Protein AF-A0A2E9CDC9-F1 (afdb_monomer_lite)

pLDDT: mean 70.19, std 14.93, range [37.19, 89.0]

Foldseek 3Di:
DPDLPCLQQPADQWDQFPPVRDTDGADDFPNGGFDWDDDPQAIWGARSVGVVRDIGHDPRPPDRDTPDDRPPDD

Secondary structure (DSSP, 8-state):
-----GGGGG--SEEE-TTT--EEEPPEETTEEPEEEEETTEEEEE-TT-TTT-EEE----SSS----------

Structure (mmCIF, N/CA/C/O backbone):
data_AF-A0A2E9CDC9-F1
#
_entry.id   AF-A0A2E9CDC9-F1
#
loop_
_atom_site.group_PDB
_atom_site.id
_atom_site.type_symbol
_atom_site.label_atom_id
_atom_site.label_alt_id
_atom_site.label_comp_id
_atom_site.label_asym_id
_atom_site.label_entity_id
_atom_site.label_seq_id
_atom_site.pdbx_PDB_ins_code
_atom_site.Cartn_x
_atom_site.Cartn_y
_atom_site.Cartn_z
_atom_site.occupancy
_atom_site.B_iso_or_equiv
_atom_site.auth_seq_id
_atom_site.auth_comp_id
_atom_site.auth_asym_id
_atom_site.auth_atom_id
_atom_site.pdbx_PDB_model_num
ATOM 1 N N . MET A 1 1 ? 6.423 13.654 -16.319 1.00 39.44 1 MET A N 1
ATOM 2 C CA . MET A 1 1 ? 7.287 12.560 -15.834 1.00 39.44 1 MET A CA 1
ATOM 3 C C . MET A 1 1 ? 7.227 12.664 -14.321 1.00 39.44 1 MET A C 1
ATOM 5 O O . MET A 1 1 ? 7.811 13.597 -13.790 1.00 39.44 1 MET A O 1
ATOM 9 N N . VAL A 1 2 ? 6.374 11.877 -13.660 1.00 43.88 2 VAL A N 1
ATOM 10 C CA . VAL A 1 2 ? 6.235 11.953 -12.195 1.00 43.88 2 VAL A CA 1
ATOM 11 C C . VAL A 1 2 ? 7.514 11.361 -11.618 1.00 43.88 2 VAL A C 1
ATOM 13 O O . VAL A 1 2 ? 7.861 10.224 -11.936 1.00 43.88 2 VAL A O 1
ATOM 16 N N . ALA A 1 3 ? 8.282 12.187 -10.912 1.00 41.56 3 ALA A N 1
ATOM 17 C CA . ALA A 1 3 ? 9.519 11.761 -10.285 1.00 41.56 3 ALA A CA 1
ATOM 18 C C . ALA A 1 3 ? 9.189 10.682 -9.247 1.00 41.56 3 ALA A C 1
ATOM 20 O O . ALA A 1 3 ? 8.277 10.844 -8.445 1.00 41.56 3 ALA A O 1
ATOM 21 N N . LEU A 1 4 ? 9.902 9.561 -9.328 1.00 54.88 4 LEU A N 1
ATOM 22 C CA . LEU A 1 4 ? 9.788 8.441 -8.403 1.00 54.88 4 LEU A CA 1
ATOM 23 C C . LEU A 1 4 ? 10.382 8.887 -7.062 1.00 54.88 4 LEU A C 1
ATOM 25 O O . LEU A 1 4 ? 11.604 8.949 -6.921 1.00 54.88 4 LEU A O 1
ATOM 29 N N . ASP A 1 5 ? 9.532 9.260 -6.109 1.00 56.38 5 ASP A N 1
ATOM 30 C CA . ASP A 1 5 ? 9.979 9.714 -4.796 1.00 56.38 5 ASP A CA 1
ATOM 31 C C . ASP A 1 5 ? 10.629 8.546 -4.022 1.00 56.38 5 ASP A C 1
ATOM 33 O O . ASP A 1 5 ? 9.965 7.544 -3.733 1.00 56.38 5 ASP A O 1
ATOM 37 N N . PRO A 1 6 ? 11.914 8.646 -3.619 1.00 63.00 6 PRO A N 1
ATOM 38 C CA . PRO A 1 6 ? 12.605 7.596 -2.855 1.00 63.00 6 PRO A CA 1
ATOM 39 C C . PRO A 1 6 ? 11.963 7.335 -1.483 1.00 63.00 6 PRO A C 1
ATOM 41 O O . PRO A 1 6 ? 12.256 6.337 -0.825 1.00 63.00 6 PRO A O 1
ATOM 44 N N . ILE A 1 7 ? 11.043 8.209 -1.073 1.00 64.44 7 ILE A N 1
ATOM 45 C CA . ILE A 1 7 ? 10.192 8.085 0.108 1.00 64.44 7 ILE A CA 1
ATOM 46 C C . ILE A 1 7 ? 9.435 6.742 0.093 1.00 64.44 7 ILE A C 1
ATOM 48 O O . ILE A 1 7 ? 9.277 6.114 1.138 1.00 64.44 7 ILE A O 1
ATOM 52 N N . TYR A 1 8 ? 9.054 6.241 -1.089 1.00 64.50 8 TYR A N 1
ATOM 53 C CA . TYR A 1 8 ? 8.322 4.980 -1.229 1.00 64.50 8 TYR A CA 1
ATOM 54 C C . TYR A 1 8 ? 9.179 3.720 -1.010 1.00 64.50 8 TYR A C 1
ATOM 56 O O . TYR A 1 8 ? 8.629 2.661 -0.717 1.00 64.50 8 TYR A O 1
ATOM 64 N N . GLN A 1 9 ? 10.513 3.807 -1.092 1.00 62.91 9 GLN A N 1
ATOM 65 C CA . GLN A 1 9 ? 11.405 2.650 -0.893 1.00 62.91 9 GLN A CA 1
ATOM 66 C C . GLN A 1 9 ? 11.541 2.238 0.578 1.00 62.91 9 GLN A C 1
ATOM 68 O O . GLN A 1 9 ? 11.846 1.078 0.862 1.00 62.91 9 GLN A O 1
ATOM 73 N N . ASN A 1 10 ? 11.313 3.180 1.499 1.00 68.75 10 ASN A N 1
ATOM 74 C CA . ASN A 1 10 ? 11.459 2.996 2.946 1.00 68.75 10 ASN A CA 1
ATOM 75 C C . ASN A 1 10 ? 10.111 2.912 3.672 1.00 68.75 10 ASN A C 1
ATOM 77 O O . ASN A 1 10 ? 10.047 3.109 4.886 1.00 68.75 10 ASN A O 1
ATOM 81 N N . LEU A 1 11 ? 9.025 2.650 2.944 1.00 70.12 11 LEU A N 1
ATOM 82 C CA . LEU A 1 11 ? 7.722 2.520 3.574 1.00 70.12 11 LEU A CA 1
ATOM 83 C C . LEU A 1 11 ? 7.666 1.306 4.506 1.00 70.12 11 LEU A C 1
ATOM 85 O O . LEU A 1 11 ? 8.262 0.264 4.215 1.00 70.12 11 LEU A O 1
ATOM 89 N N . PRO A 1 12 ? 6.914 1.405 5.614 1.00 72.25 12 PRO A N 1
ATOM 90 C CA . PRO A 1 12 ? 6.636 0.247 6.437 1.00 72.25 12 PRO A CA 1
ATOM 91 C C . PRO A 1 12 ? 5.862 -0.789 5.618 1.00 72.25 12 PRO A C 1
ATOM 93 O O . PRO A 1 12 ? 4.945 -0.471 4.859 1.00 72.25 12 PRO A O 1
ATOM 96 N N . ARG A 1 13 ? 6.217 -2.063 5.800 1.00 76.12 13 ARG A N 1
ATOM 97 C CA . ARG A 1 13 ? 5.479 -3.186 5.205 1.00 76.12 13 ARG A CA 1
ATOM 98 C C . ARG A 1 13 ? 4.068 -3.301 5.775 1.00 76.12 13 ARG A C 1
ATOM 100 O O . ARG A 1 13 ? 3.222 -3.951 5.180 1.00 76.12 13 ARG A O 1
ATOM 107 N N . GLU A 1 14 ? 3.815 -2.681 6.914 1.00 78.00 14 GLU A N 1
ATOM 108 C CA . GLU A 1 14 ? 2.524 -2.669 7.573 1.00 78.00 14 GLU A CA 1
ATOM 109 C C . GLU A 1 14 ? 1.805 -1.355 7.283 1.00 78.00 14 GLU A C 1
ATOM 111 O O . GLU A 1 14 ? 2.294 -0.267 7.576 1.00 78.00 14 GLU A O 1
ATOM 116 N N . TYR A 1 15 ? 0.613 -1.474 6.717 1.00 77.31 15 TYR A N 1
ATOM 117 C CA . TYR A 1 15 ? -0.322 -0.385 6.532 1.00 77.31 15 TYR A CA 1
ATOM 118 C C . TYR A 1 15 ? -1.431 -0.505 7.569 1.00 77.31 15 TYR A C 1
ATOM 120 O O . TYR A 1 15 ? -2.175 -1.488 7.593 1.00 77.31 15 TYR A O 1
ATOM 128 N N . ASN A 1 16 ? -1.558 0.501 8.427 1.00 73.75 16 ASN A N 1
ATOM 129 C CA . ASN A 1 16 ? -2.689 0.595 9.333 1.00 73.75 16 ASN A CA 1
ATOM 130 C C . ASN A 1 16 ? -3.823 1.355 8.638 1.00 73.75 16 ASN A C 1
ATOM 132 O O . ASN A 1 16 ? -3.683 2.530 8.298 1.00 73.75 16 ASN A O 1
ATOM 136 N N . CYS A 1 17 ? -4.943 0.674 8.410 1.00 71.75 17 CYS A N 1
ATOM 137 C CA . CYS A 1 17 ? -6.119 1.328 7.862 1.00 71.75 17 CYS A CA 1
ATOM 138 C C . CYS A 1 17 ? -6.777 2.185 8.945 1.00 71.75 17 CYS A C 1
ATOM 140 O O . CYS A 1 17 ? -7.351 1.642 9.883 1.00 71.75 17 CYS A O 1
ATOM 142 N N . SER A 1 18 ? -6.782 3.508 8.777 1.00 68.69 18 SER A N 1
ATOM 143 C CA . SER A 1 18 ? -7.410 4.427 9.739 1.00 68.69 18 SER A CA 1
ATOM 144 C C . SER A 1 18 ? -8.925 4.243 9.891 1.00 68.69 18 SER A C 1
ATOM 146 O O . SER A 1 18 ? -9.485 4.715 10.873 1.00 68.69 18 SER A O 1
ATOM 14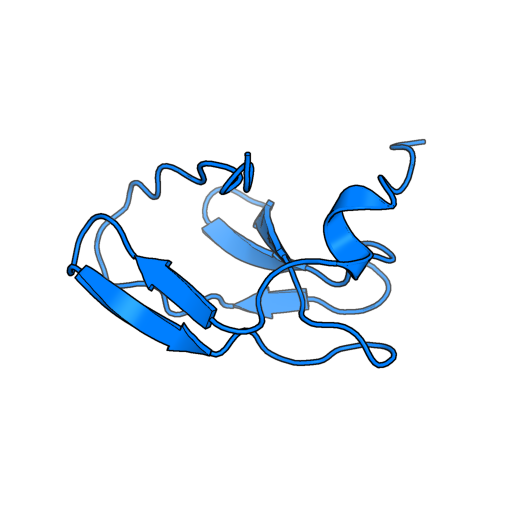8 N N . ASN A 1 19 ? -9.588 3.573 8.939 1.00 67.75 19 ASN A N 1
ATOM 149 C CA . ASN A 1 19 ? -11.028 3.314 8.990 1.00 67.75 19 ASN A CA 1
ATOM 150 C C . ASN A 1 19 ? -11.352 2.104 9.889 1.00 67.75 19 ASN A C 1
ATOM 152 O O . ASN A 1 19 ? -12.036 2.223 10.899 1.00 67.75 19 ASN A O 1
ATOM 156 N N . CYS A 1 20 ? -10.795 0.931 9.579 1.00 71.56 20 CYS A N 1
ATOM 157 C CA . CYS A 1 20 ? -11.073 -0.294 10.340 1.00 71.56 20 CYS A CA 1
ATOM 158 C C . CYS A 1 20 ? -10.061 -0.585 11.460 1.00 71.56 20 CYS A C 1
ATOM 160 O O . CYS A 1 20 ? -10.176 -1.608 12.135 1.00 71.56 20 CYS A O 1
ATOM 162 N N . ASN A 1 21 ? -9.048 0.271 11.625 1.00 71.38 21 ASN A N 1
ATOM 163 C CA . ASN A 1 21 ? -7.930 0.143 12.565 1.00 71.38 21 ASN A CA 1
ATOM 164 C C . ASN A 1 21 ? -7.193 -1.209 12.481 1.00 71.38 21 ASN A C 1
ATOM 166 O O . ASN A 1 21 ? -6.557 -1.656 13.437 1.00 71.38 21 ASN A O 1
ATOM 170 N N . LYS A 1 22 ? -7.308 -1.893 11.334 1.00 73.81 22 LYS A N 1
ATOM 171 C CA . LYS A 1 22 ? -6.630 -3.161 11.063 1.00 73.81 22 LYS A CA 1
ATOM 172 C C . LYS A 1 22 ? -5.297 -2.884 10.391 1.00 73.81 22 LYS A C 1
ATOM 174 O O . LYS A 1 22 ? -5.234 -2.180 9.381 1.00 73.81 22 LYS A O 1
ATOM 179 N N . THR A 1 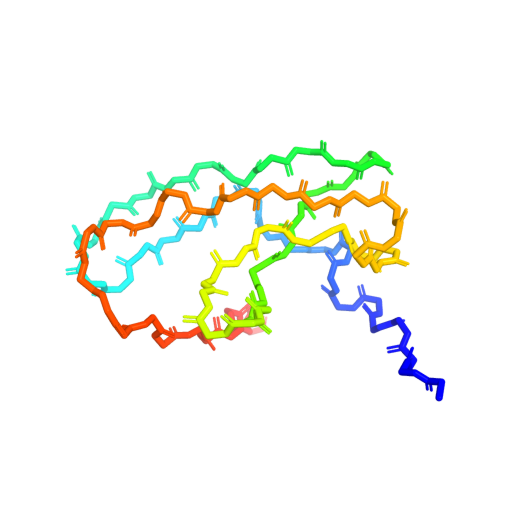23 ? -4.259 -3.521 10.912 1.00 77.31 23 THR A N 1
ATOM 180 C CA . THR A 1 23 ? -2.964 -3.604 10.246 1.00 77.31 23 THR A CA 1
ATOM 181 C C . THR A 1 23 ? -3.043 -4.626 9.115 1.00 77.31 23 THR A C 1
ATOM 183 O O . THR A 1 23 ? -3.442 -5.773 9.324 1.00 77.31 23 THR A O 1
ATOM 186 N N . ARG A 1 24 ? -2.682 -4.209 7.903 1.00 77.12 24 ARG A N 1
ATOM 187 C CA . ARG A 1 24 ? -2.560 -5.052 6.713 1.00 77.12 24 ARG A CA 1
ATOM 188 C C . ARG A 1 24 ? -1.122 -5.016 6.217 1.00 77.12 24 ARG A C 1
ATOM 190 O O . ARG A 1 24 ? -0.451 -3.997 6.324 1.00 77.12 24 ARG A O 1
ATOM 197 N N . ASN A 1 25 ? -0.661 -6.119 5.641 1.00 81.56 25 ASN A N 1
ATOM 198 C CA . ASN A 1 25 ? 0.669 -6.172 5.047 1.00 81.56 25 ASN A CA 1
ATOM 199 C C . ASN A 1 25 ? 0.627 -5.709 3.590 1.00 81.56 25 ASN A C 1
ATOM 201 O O . ASN A 1 25 ? -0.133 -6.248 2.785 1.00 81.56 25 ASN A O 1
ATOM 205 N N . SER A 1 26 ? 1.484 -4.750 3.259 1.00 82.12 26 SER A N 1
ATOM 206 C CA . SER A 1 26 ? 1.767 -4.327 1.899 1.00 82.12 26 SER A CA 1
ATOM 207 C C . SER A 1 26 ? 2.412 -5.476 1.106 1.00 82.12 26 SER A C 1
ATOM 209 O O . SER A 1 26 ? 3.309 -6.172 1.615 1.00 82.12 26 SER A O 1
ATOM 211 N N . PRO A 1 27 ? 1.964 -5.714 -0.140 1.00 84.38 27 PRO A N 1
ATOM 212 C CA . PRO A 1 27 ? 2.628 -6.628 -1.052 1.00 84.38 27 PRO A CA 1
ATOM 213 C C . PRO A 1 27 ? 4.035 -6.130 -1.404 1.00 84.38 27 PRO A C 1
ATOM 215 O O . PRO A 1 27 ? 4.315 -4.937 -1.436 1.00 84.38 27 PRO A O 1
ATOM 218 N N . MET A 1 28 ? 4.931 -7.073 -1.690 1.00 85.44 28 MET A N 1
ATOM 219 C CA . MET A 1 28 ? 6.312 -6.778 -2.077 1.00 85.44 28 MET A CA 1
ATOM 220 C C . MET A 1 28 ? 6.439 -6.747 -3.604 1.00 85.44 28 MET A C 1
ATOM 222 O O . MET A 1 28 ? 5.977 -7.671 -4.277 1.00 85.44 28 MET A O 1
ATOM 226 N N . CYS A 1 29 ? 7.118 -5.736 -4.144 1.00 83.44 29 CYS A N 1
ATOM 227 C CA . CYS A 1 29 ? 7.506 -5.646 -5.550 1.00 83.44 29 CYS A CA 1
ATOM 228 C C . CYS A 1 29 ? 8.923 -5.062 -5.657 1.00 83.44 29 CYS A C 1
ATOM 230 O O . CYS A 1 29 ? 9.281 -4.143 -4.925 1.00 83.44 29 CYS A O 1
ATOM 232 N N . CYS A 1 30 ? 9.760 -5.625 -6.532 1.00 84.38 30 CYS A N 1
ATOM 233 C CA . CYS A 1 30 ? 11.151 -5.184 -6.721 1.00 84.38 30 CYS A CA 1
ATOM 234 C C . CYS A 1 30 ? 11.986 -5.104 -5.426 1.00 84.38 30 CYS A C 1
ATOM 236 O O . CYS A 1 30 ? 12.853 -4.248 -5.304 1.00 84.38 30 CYS A O 1
ATOM 238 N N . GLY A 1 31 ? 11.718 -5.981 -4.451 1.00 83.69 31 GLY A N 1
ATOM 239 C CA . GLY A 1 31 ? 12.436 -6.015 -3.169 1.00 83.69 31 GLY A CA 1
ATOM 240 C C . GLY A 1 31 ? 11.954 -5.008 -2.119 1.00 83.69 31 GLY A C 1
ATOM 241 O O . GLY A 1 31 ? 12.449 -5.045 -0.998 1.00 83.69 31 GLY A O 1
ATOM 242 N N . HIS A 1 32 ? 10.955 -4.180 -2.435 1.00 83.88 32 HIS A N 1
ATOM 243 C CA . HIS A 1 32 ? 10.402 -3.169 -1.532 1.00 83.88 32 HIS A CA 1
ATOM 244 C C . HIS A 1 32 ? 8.887 -3.351 -1.341 1.00 83.88 32 HIS A C 1
ATOM 246 O O . HIS A 1 32 ? 8.218 -3.931 -2.206 1.00 83.88 32 HIS A O 1
ATOM 252 N N . PRO A 1 33 ? 8.324 -2.889 -0.214 1.00 84.31 33 PRO A N 1
ATOM 253 C CA . PRO A 1 33 ? 6.880 -2.820 -0.049 1.00 84.31 33 PRO A CA 1
ATOM 254 C C . PRO A 1 33 ? 6.280 -1.835 -1.056 1.00 84.31 33 PRO A C 1
ATOM 256 O O . PRO A 1 33 ? 6.844 -0.781 -1.346 1.00 84.31 33 PRO A O 1
ATOM 259 N N . MET A 1 34 ? 5.133 -2.202 -1.613 1.00 86.50 34 MET A N 1
ATOM 260 C CA . MET A 1 34 ? 4.356 -1.335 -2.490 1.00 86.50 34 MET A CA 1
ATOM 261 C C . MET A 1 34 ? 3.698 -0.219 -1.666 1.00 86.50 34 MET A C 1
ATOM 263 O O . MET A 1 34 ? 3.399 -0.396 -0.481 1.00 86.50 34 MET A O 1
ATOM 267 N N . HIS A 1 35 ? 3.450 0.929 -2.286 1.00 83.62 35 HIS A N 1
ATOM 268 C CA . HIS A 1 35 ? 2.736 2.038 -1.656 1.00 83.62 35 HIS A CA 1
ATOM 269 C C . HIS A 1 35 ? 1.283 2.071 -2.110 1.00 83.62 35 HIS A C 1
ATOM 271 O O . HIS A 1 35 ? 0.941 1.520 -3.152 1.00 83.62 35 HIS A O 1
ATOM 277 N N . LEU A 1 36 ? 0.419 2.694 -1.316 1.00 82.00 36 LEU A N 1
ATOM 278 C CA . LEU A 1 36 ? -0.955 2.945 -1.727 1.00 82.00 36 LEU A CA 1
ATOM 279 C C . LEU A 1 36 ? -1.025 4.242 -2.515 1.00 82.00 36 LEU A C 1
ATOM 281 O O . LEU A 1 36 ? -0.478 5.260 -2.092 1.00 82.00 36 LEU A O 1
ATOM 285 N N . GLU A 1 37 ? -1.736 4.197 -3.628 1.00 80.81 37 GLU A N 1
ATOM 286 C CA . GLU A 1 37 ? -2.029 5.357 -4.455 1.00 80.81 37 GLU A CA 1
ATOM 287 C C . GLU A 1 37 ? -3.431 5.203 -5.052 1.00 80.81 37 GLU A C 1
ATOM 289 O O . GLU A 1 37 ? -3.912 4.089 -5.290 1.00 80.81 37 GLU A O 1
ATOM 294 N N . GLU A 1 38 ? -4.115 6.327 -5.255 1.00 76.94 38 GLU A N 1
ATOM 295 C CA . GLU A 1 38 ? -5.379 6.334 -5.980 1.00 76.94 38 GLU A CA 1
ATOM 296 C C . GLU A 1 38 ? -5.105 6.194 -7.476 1.00 76.94 38 GLU A C 1
ATOM 298 O O . GLU A 1 38 ? -4.480 7.049 -8.099 1.00 76.94 38 GLU A O 1
ATOM 303 N N . HIS A 1 39 ? -5.617 5.119 -8.064 1.00 72.94 39 HIS A N 1
ATOM 304 C CA . HIS A 1 39 ? -5.563 4.881 -9.494 1.00 72.94 39 HIS A CA 1
ATOM 305 C C . HIS A 1 39 ? -6.976 4.586 -9.990 1.00 72.94 39 HIS A C 1
ATOM 307 O O . HIS A 1 39 ? -7.637 3.653 -9.528 1.00 72.94 39 HIS A O 1
ATOM 313 N N . GLU A 1 40 ? -7.459 5.401 -10.927 1.00 74.81 40 GLU A N 1
ATOM 314 C CA . GLU A 1 40 ? -8.790 5.241 -11.532 1.00 74.81 40 GLU A CA 1
ATOM 315 C C . GLU A 1 40 ? -9.937 5.194 -10.500 1.00 74.81 40 GLU A C 1
ATOM 317 O O . GLU A 1 40 ? -10.855 4.385 -10.614 1.00 74.81 40 GLU A O 1
ATOM 322 N N . LYS A 1 41 ? -9.902 6.084 -9.492 1.00 73.06 41 LYS A N 1
ATOM 323 C CA . LYS A 1 41 ? -10.901 6.191 -8.401 1.00 73.06 41 LYS A CA 1
ATOM 324 C C . LYS A 1 41 ? -10.969 4.981 -7.464 1.00 73.06 41 LYS A C 1
ATOM 326 O O . LYS A 1 41 ? -11.937 4.815 -6.726 1.00 73.06 41 LYS A O 1
ATOM 331 N N . THR A 1 42 ? -9.952 4.130 -7.496 1.00 75.12 42 THR A N 1
ATOM 332 C CA . THR A 1 42 ? -9.790 3.022 -6.556 1.00 7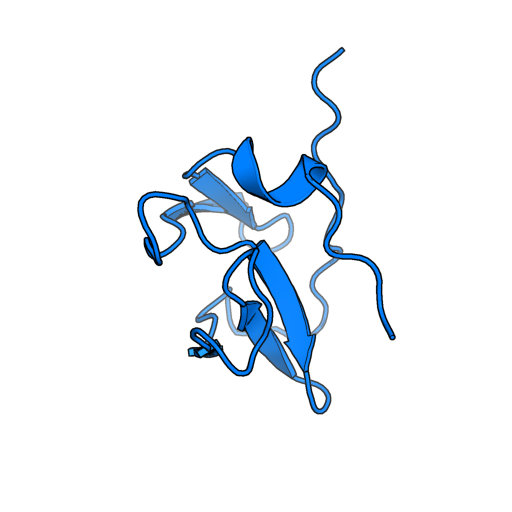5.12 4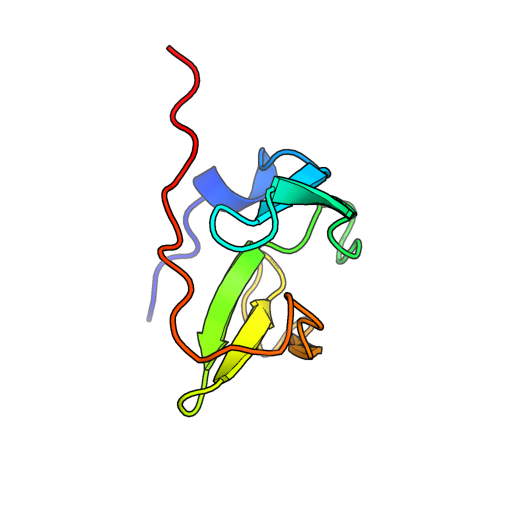2 THR A CA 1
ATOM 333 C C . THR A 1 42 ? -8.400 3.090 -5.956 1.00 75.12 42 THR A C 1
ATOM 335 O O . THR A 1 42 ? -7.445 3.483 -6.624 1.00 75.12 42 THR A O 1
ATOM 338 N N . ILE A 1 43 ? -8.267 2.720 -4.688 1.00 79.81 43 ILE A N 1
ATOM 339 C CA . ILE A 1 43 ? -6.948 2.650 -4.071 1.00 79.81 43 ILE A CA 1
ATOM 340 C C . ILE A 1 43 ? -6.287 1.338 -4.487 1.00 79.81 43 ILE A C 1
ATOM 342 O O . ILE A 1 43 ? -6.868 0.258 -4.360 1.00 79.81 43 ILE A O 1
ATOM 346 N N . LYS A 1 44 ? -5.062 1.432 -4.999 1.00 85.94 44 LYS A N 1
ATOM 347 C CA . LYS A 1 44 ? -4.269 0.286 -5.440 1.00 85.94 44 LYS A CA 1
ATOM 348 C C . LYS A 1 44 ? -2.894 0.317 -4.788 1.00 85.94 44 LYS A C 1
ATOM 350 O O . LYS A 1 44 ? -2.361 1.371 -4.450 1.00 85.94 44 LYS A O 1
ATOM 355 N N . TRP A 1 45 ? -2.318 -0.866 -4.618 1.00 86.38 45 TRP A N 1
ATOM 356 C CA . TRP A 1 45 ? -0.906 -1.026 -4.316 1.00 86.38 45 TRP A CA 1
ATOM 357 C C . TRP A 1 45 ? -0.120 -0.786 -5.594 1.00 86.38 45 TRP A C 1
ATOM 359 O O . TRP A 1 45 ? -0.286 -1.522 -6.567 1.00 86.38 45 TRP A O 1
ATOM 369 N N . ILE A 1 46 ? 0.755 0.206 -5.578 1.00 87.44 46 ILE A N 1
ATOM 370 C CA . ILE A 1 46 ? 1.623 0.575 -6.686 1.00 87.44 46 ILE A CA 1
ATOM 371 C C . ILE A 1 46 ? 3.073 0.324 -6.275 1.00 87.44 46 ILE A C 1
ATOM 373 O O . ILE A 1 46 ? 3.480 0.553 -5.135 1.00 87.44 46 ILE A O 1
ATOM 377 N N . CYS A 1 47 ? 3.857 -0.254 -7.182 1.00 86.56 47 CYS A N 1
ATOM 378 C CA . CYS A 1 47 ? 5.285 -0.423 -6.959 1.00 86.56 47 CYS A CA 1
ATOM 379 C C . CYS A 1 47 ? 5.940 0.955 -6.854 1.00 86.56 47 CYS A C 1
ATOM 381 O O . CYS A 1 47 ? 5.576 1.862 -7.590 1.00 86.56 47 CYS A O 1
ATOM 383 N N . TRP A 1 48 ? 6.961 1.106 -6.013 1.00 81.06 48 TRP A N 1
ATOM 384 C CA . TRP A 1 48 ? 7.717 2.359 -5.915 1.00 81.06 48 TRP A CA 1
ATOM 385 C C . TRP A 1 48 ? 8.332 2.805 -7.258 1.00 81.06 48 TRP A C 1
ATOM 387 O O . TRP A 1 48 ? 8.641 3.978 -7.429 1.00 81.06 48 TRP A O 1
ATOM 397 N N . MET A 1 49 ? 8.511 1.877 -8.211 1.00 81.81 49 MET A N 1
ATOM 398 C CA . MET A 1 49 ? 8.948 2.155 -9.588 1.00 81.81 49 MET A CA 1
ATOM 399 C C . MET A 1 49 ? 7.819 2.661 -10.509 1.00 81.81 49 MET A C 1
ATOM 401 O O . MET A 1 49 ? 8.074 2.981 -11.668 1.00 81.81 49 MET A O 1
ATOM 405 N N . GLY A 1 50 ? 6.580 2.706 -10.020 1.00 81.38 50 GLY A N 1
ATOM 406 C CA . GLY A 1 50 ? 5.373 3.099 -10.743 1.00 81.38 50 GLY A CA 1
ATOM 407 C C . GLY A 1 50 ? 4.441 1.934 -11.098 1.00 81.38 50 GLY A C 1
ATOM 408 O O . GLY A 1 50 ? 4.794 0.751 -11.011 1.00 81.38 50 GLY A O 1
ATOM 409 N N . SER A 1 51 ? 3.231 2.281 -11.550 1.00 82.12 51 SER A N 1
ATOM 410 C CA . SER A 1 51 ? 2.158 1.335 -11.908 1.00 82.12 51 SER A CA 1
ATOM 411 C C . SER A 1 51 ? 2.517 0.398 -13.062 1.00 82.12 51 SER A C 1
ATOM 413 O O . SER A 1 51 ? 2.029 -0.729 -13.114 1.00 82.12 51 SER A O 1
ATOM 415 N N . THR A 1 52 ? 3.424 0.816 -13.947 1.00 83.94 52 THR A N 1
ATOM 416 C CA . THR A 1 52 ? 3.948 -0.004 -15.052 1.00 83.94 52 THR A CA 1
ATOM 417 C C . THR A 1 52 ? 4.830 -1.157 -14.579 1.00 83.94 52 THR A C 1
ATOM 419 O O . THR A 1 52 ? 4.955 -2.156 -15.282 1.00 83.94 52 THR A O 1
ATOM 422 N N . CYS A 1 53 ? 5.442 -1.036 -13.399 1.00 86.81 53 CYS A N 1
ATOM 423 C CA . CYS A 1 53 ? 6.278 -2.080 -12.819 1.00 86.81 53 CYS A CA 1
ATOM 424 C C . CYS A 1 53 ? 5.450 -3.123 -12.063 1.00 8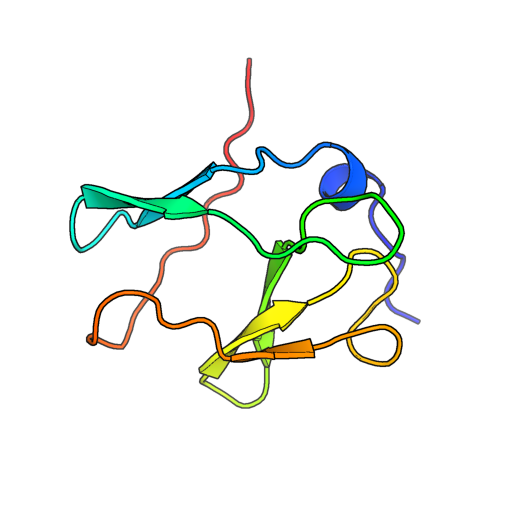6.81 53 CYS A C 1
ATOM 426 O O . CYS A 1 53 ? 5.748 -4.315 -12.104 1.00 86.81 53 CYS A O 1
ATOM 428 N N . GLY A 1 54 ? 4.423 -2.678 -11.343 1.00 83.56 54 GLY A N 1
ATOM 429 C CA . GLY A 1 54 ? 3.550 -3.567 -10.599 1.00 83.56 54 GLY A CA 1
ATOM 430 C C . GLY A 1 54 ? 2.394 -2.809 -9.976 1.00 83.56 54 GLY A C 1
ATOM 431 O O . GLY A 1 54 ? 2.599 -1.799 -9.302 1.00 83.56 54 GLY A O 1
ATOM 432 N N . ILE A 1 55 ? 1.191 -3.337 -10.176 1.00 89.00 55 ILE A N 1
ATOM 433 C CA . ILE A 1 55 ? -0.037 -2.833 -9.575 1.00 89.00 55 ILE A CA 1
ATOM 434 C C . ILE A 1 55 ? -0.847 -4.001 -9.019 1.00 89.00 55 ILE A C 1
ATOM 436 O O . ILE A 1 55 ? -0.899 -5.075 -9.625 1.00 89.00 55 ILE A O 1
ATOM 440 N N . LYS A 1 56 ? -1.454 -3.816 -7.849 1.00 85.88 56 LYS A N 1
ATOM 441 C CA . LYS A 1 56 ? -2.403 -4.766 -7.263 1.00 85.88 56 LYS A CA 1
ATOM 442 C C . LYS A 1 56 ? -3.573 -4.030 -6.646 1.00 85.88 56 LYS A C 1
ATOM 444 O O . LYS A 1 56 ? -3.402 -2.948 -6.096 1.00 85.88 56 LYS A O 1
ATOM 449 N N . ASP A 1 57 ? -4.743 -4.646 -6.683 1.00 83.25 57 ASP A N 1
ATOM 450 C CA . ASP A 1 57 ? -5.892 -4.134 -5.952 1.00 83.25 57 ASP A CA 1
ATOM 451 C C . ASP A 1 57 ? -5.595 -4.123 -4.459 1.00 83.25 57 ASP A C 1
ATOM 453 O O . ASP A 1 57 ? -5.105 -5.103 -3.883 1.00 83.25 57 ASP A O 1
ATOM 457 N N . ALA A 1 58 ? -5.836 -2.971 -3.845 1.00 77.50 58 ALA A N 1
ATOM 458 C CA . ALA A 1 58 ? -5.701 -2.847 -2.419 1.00 77.50 58 ALA A CA 1
ATOM 459 C C . ALA A 1 58 ? -7.045 -3.201 -1.796 1.00 77.50 58 ALA A C 1
ATOM 461 O O . ALA A 1 58 ? -7.969 -2.395 -1.765 1.00 77.50 58 ALA A O 1
ATOM 462 N N . ASP A 1 59 ? -7.142 -4.431 -1.296 1.00 70.69 59 ASP A N 1
ATOM 463 C CA . ASP A 1 59 ? -8.231 -4.819 -0.410 1.00 70.69 59 ASP A CA 1
ATOM 464 C C . ASP A 1 59 ? -8.007 -4.078 0.908 1.00 70.69 59 ASP A C 1
ATOM 466 O O . ASP A 1 59 ? -7.249 -4.511 1.779 1.00 70.69 59 ASP A O 1
ATOM 470 N N . ILE A 1 60 ? -8.543 -2.873 1.009 1.00 67.69 60 ILE A N 1
ATOM 471 C CA . ILE A 1 60 ? -8.486 -2.042 2.198 1.00 67.69 60 ILE A CA 1
ATOM 472 C C . ILE A 1 60 ? -9.946 -1.828 2.550 1.00 67.69 60 ILE A C 1
ATOM 474 O O . ILE A 1 60 ? -10.697 -1.363 1.707 1.00 67.69 60 ILE A O 1
ATOM 478 N N . CYS A 1 61 ? -10.313 -2.289 3.746 1.00 59.66 61 CYS A N 1
ATOM 479 C CA . CYS A 1 61 ? -11.662 -2.343 4.321 1.00 59.66 61 CYS A CA 1
ATOM 480 C C . CYS A 1 61 ? -12.741 -1.591 3.516 1.00 59.66 61 CYS A C 1
ATOM 482 O O . CYS A 1 61 ? -12.643 -0.375 3.446 1.00 59.66 61 CYS A O 1
ATOM 484 N N . ASP A 1 62 ? -13.714 -2.345 2.978 1.00 55.31 62 ASP A N 1
ATOM 485 C CA . ASP A 1 62 ? -14.889 -2.065 2.111 1.00 55.31 62 ASP A CA 1
ATOM 486 C C . ASP A 1 62 ? -15.546 -0.663 2.003 1.00 55.31 62 ASP A C 1
ATOM 488 O O . ASP A 1 62 ? -16.546 -0.527 1.307 1.00 55.31 62 ASP A O 1
ATOM 492 N N . GLU A 1 63 ? -15.036 0.412 2.598 1.00 46.56 63 GLU A N 1
ATOM 493 C CA . GLU A 1 63 ? -15.655 1.738 2.557 1.00 46.56 63 GLU A CA 1
ATOM 494 C C . GLU A 1 63 ? -14.680 2.828 2.092 1.00 46.56 63 GLU A C 1
ATOM 496 O O . GLU A 1 63 ? -13.901 3.405 2.853 1.00 46.56 63 GLU A O 1
ATOM 501 N N . THR A 1 64 ? -14.754 3.052 0.779 1.00 47.88 64 THR A N 1
ATOM 502 C CA . THR A 1 64 ? -14.840 4.315 0.014 1.00 47.88 64 THR A CA 1
ATOM 503 C C . THR A 1 64 ? -14.014 5.565 0.326 1.00 47.88 64 THR A C 1
ATOM 505 O O . THR A 1 64 ? -13.943 6.388 -0.575 1.00 47.88 64 THR A O 1
ATOM 508 N N . GLU A 1 65 ? -13.331 5.760 1.453 1.00 47.09 65 GLU A N 1
ATOM 509 C CA . GLU A 1 65 ? -12.454 6.936 1.617 1.00 47.09 65 GLU A CA 1
ATOM 510 C C . GLU A 1 65 ? -11.249 6.631 2.505 1.00 47.09 65 GLU A C 1
ATOM 512 O O . GLU A 1 65 ? -11.313 6.603 3.735 1.00 47.09 65 GLU A O 1
ATOM 517 N N . ILE A 1 66 ? -10.105 6.418 1.861 1.00 51.84 66 ILE A N 1
ATOM 518 C CA . ILE A 1 66 ? -8.852 6.110 2.537 1.00 51.84 66 ILE A CA 1
ATOM 519 C C . ILE A 1 66 ? -8.038 7.387 2.603 1.00 51.84 66 ILE A C 1
ATOM 521 O O . ILE A 1 66 ? -7.466 7.832 1.610 1.00 51.84 66 ILE A O 1
ATOM 525 N N . LYS A 1 67 ? -7.955 7.977 3.795 1.00 46.84 67 LYS A N 1
ATOM 526 C CA . LYS A 1 67 ? -6.992 9.045 4.054 1.00 46.84 67 LYS A CA 1
ATOM 527 C C . LYS A 1 67 ? -5.600 8.421 4.118 1.00 46.84 67 LYS A C 1
ATOM 529 O O . LYS A 1 67 ? -5.178 7.917 5.157 1.00 46.84 67 LYS A O 1
ATOM 534 N N . ILE A 1 68 ? -4.917 8.389 2.976 1.00 49.91 68 ILE A N 1
ATOM 535 C CA . ILE A 1 68 ? -3.514 7.983 2.882 1.00 49.91 68 ILE A CA 1
ATOM 536 C C . ILE A 1 68 ? -2.692 9.102 3.526 1.00 49.91 68 ILE A C 1
ATOM 538 O O . ILE A 1 68 ? -2.368 10.099 2.889 1.00 49.91 68 ILE A O 1
ATOM 542 N N . TYR A 1 69 ? -2.394 8.966 4.815 1.00 50.56 69 TYR A N 1
ATOM 543 C CA . TYR A 1 69 ? -1.383 9.800 5.451 1.00 50.56 69 TYR A CA 1
ATOM 544 C C . TYR A 1 69 ? -0.024 9.115 5.294 1.00 50.56 69 TYR A C 1
ATOM 546 O O . TYR A 1 69 ? 0.089 7.935 5.637 1.00 50.56 69 TYR A O 1
ATOM 554 N N . PRO A 1 70 ? 1.022 9.812 4.819 1.00 44.22 70 PRO A N 1
ATOM 555 C CA . PRO A 1 70 ? 2.373 9.325 5.017 1.00 44.22 70 PRO A CA 1
ATOM 556 C C . PRO A 1 70 ? 2.638 9.339 6.525 1.00 44.22 70 PRO A C 1
ATOM 558 O O . PRO A 1 70 ? 2.582 10.390 7.165 1.00 44.22 70 PRO A O 1
ATOM 561 N N . THR A 1 71 ? 2.896 8.174 7.115 1.00 42.56 71 THR A N 1
ATOM 562 C CA . THR A 1 71 ? 3.471 8.085 8.457 1.00 42.56 71 THR A CA 1
ATOM 563 C C . THR A 1 71 ? 4.885 8.648 8.383 1.00 42.56 71 THR A C 1
ATOM 565 O O . THR A 1 71 ? 5.849 7.941 8.100 1.00 42.56 71 THR A O 1
ATOM 568 N N . VAL A 1 72 ? 4.998 9.961 8.585 1.00 41.00 72 VAL A N 1
ATOM 569 C CA . VAL A 1 72 ? 6.265 10.631 8.864 1.00 41.00 72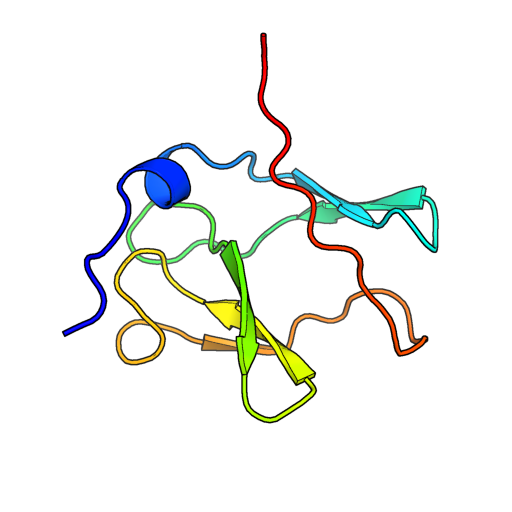 VAL A CA 1
ATOM 570 C C . VAL A 1 72 ? 6.696 10.142 10.242 1.00 41.00 72 VAL A C 1
ATOM 572 O O . VAL A 1 72 ? 6.112 10.524 11.254 1.00 41.00 72 VAL A O 1
ATOM 575 N N . ASN A 1 73 ? 7.649 9.213 10.273 1.00 37.19 73 ASN A N 1
ATOM 576 C CA . ASN A 1 73 ? 8.350 8.886 11.509 1.00 37.19 73 ASN A CA 1
ATOM 577 C C . ASN A 1 73 ? 9.208 10.118 11.886 1.00 37.19 73 ASN A C 1
ATOM 579 O O . ASN A 1 73 ? 9.849 10.659 10.980 1.00 37.19 73 ASN A O 1
ATOM 583 N N . PRO A 1 74 ? 9.162 10.597 13.145 1.00 46.72 74 PRO A N 1
ATOM 584 C CA . PRO A 1 74 ? 9.847 11.814 13.589 1.00 46.72 74 PRO A CA 1
ATOM 585 C C . PRO A 1 74 ? 11.376 11.726 13.526 1.00 46.72 74 PRO A C 1
ATOM 587 O O . PRO A 1 74 ? 11.919 10.601 13.627 1.00 46.72 74 PRO A O 1
#

Sequence (74 aa):
MVALDPIYQNLPREYNCSNCNKTRNSPMCCGHPMHLEEHEKTIKWICWMGSTCGIKDADICDETEIKIYPTVNP

Radius of gyration: 11.85 Å; chains: 1; bounding box: 28×19×29 Å